Protein AF-A0A7I4YH45-F1 (afdb_monomer_lite)

Sequence (94 aa):
MFMRIGSVPDAPFTLNGTNISDCFSYVYLGREVNMVNDLALKLVRRESAAWGASENIEGVMKKTEIIRLRAHLFDTAAFTALLRLKDLDSSKAV

pLDDT: mean 75.09, std 13.4, range [48.38, 94.19]

Radius of gyration: 33.42 Å; chains: 1; bounding box: 59×22×98 Å

Secondary structure (DSSP, 8-state):
--EE-----SSPEEETTEEE---SEEEETTEEEEHHHHHHHHHHHHHHHHHHHHHHHHHHHHHHHHHHHHHHHHHHHHHHHHHHHHHHHHHT--

Structure (mmCIF, N/CA/C/O backbone):
data_AF-A0A7I4YH45-F1
#
_entry.id   AF-A0A7I4YH45-F1
#
loop_
_atom_site.group_PDB
_atom_site.id
_atom_site.type_symbol
_atom_site.label_atom_id
_atom_site.label_alt_id
_atom_site.label_comp_id
_atom_site.label_asym_id
_atom_site.label_entity_id
_atom_site.label_seq_id
_atom_site.pdbx_PDB_ins_code
_atom_site.Cartn_x
_atom_site.Cartn_y
_atom_site.Cartn_z
_atom_site.occupancy
_atom_site.B_iso_or_equiv
_atom_site.auth_seq_id
_atom_site.auth_comp_id
_atom_site.auth_asym_id
_atom_site.auth_atom_id
_atom_site.pdbx_PDB_model_num
ATOM 1 N N . MET A 1 1 ? 11.793 -0.991 -38.880 1.00 54.00 1 MET A N 1
ATOM 2 C CA . MET A 1 1 ? 13.154 -0.415 -38.853 1.00 54.00 1 MET A CA 1
ATOM 3 C C . MET A 1 1 ? 13.345 0.209 -37.478 1.00 54.00 1 MET A C 1
ATOM 5 O O . MET A 1 1 ? 12.549 1.067 -37.127 1.00 54.00 1 MET A O 1
ATOM 9 N N . PHE A 1 2 ? 14.278 -0.294 -36.666 1.00 53.12 2 PHE A N 1
ATOM 10 C CA . PHE A 1 2 ? 14.554 0.233 -35.322 1.00 53.12 2 PHE A CA 1
ATOM 11 C C . PHE A 1 2 ? 15.726 1.209 -35.418 1.00 53.12 2 PHE A C 1
ATOM 13 O O . PHE A 1 2 ? 16.788 0.831 -35.909 1.00 53.12 2 PHE A O 1
ATOM 20 N N . MET A 1 3 ? 15.530 2.452 -34.985 1.00 54.66 3 MET A N 1
ATOM 21 C CA . MET A 1 3 ? 16.569 3.481 -35.008 1.00 54.66 3 MET A CA 1
ATOM 22 C C . MET A 1 3 ? 17.129 3.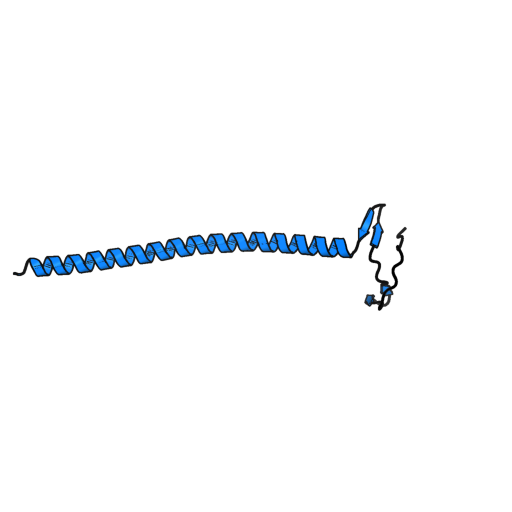629 -33.594 1.00 54.66 3 MET A C 1
ATOM 24 O O . MET A 1 3 ? 16.391 3.972 -32.671 1.00 54.66 3 MET A O 1
ATOM 28 N N . ARG A 1 4 ? 18.411 3.287 -33.423 1.00 59.00 4 ARG A N 1
ATOM 29 C CA . ARG A 1 4 ? 19.147 3.479 -32.168 1.00 59.00 4 ARG A CA 1
ATOM 30 C C . ARG A 1 4 ? 19.675 4.907 -32.145 1.00 59.00 4 ARG A C 1
ATOM 32 O O . ARG A 1 4 ? 20.449 5.278 -33.025 1.00 59.00 4 ARG A O 1
ATOM 39 N N . ILE A 1 5 ? 19.250 5.695 -31.164 1.00 62.97 5 ILE A N 1
ATOM 40 C CA . ILE A 1 5 ? 19.818 7.020 -30.916 1.00 62.97 5 ILE A CA 1
ATOM 41 C C . ILE A 1 5 ? 21.019 6.792 -29.993 1.00 62.97 5 ILE A C 1
ATOM 43 O O . ILE A 1 5 ? 20.876 6.248 -28.900 1.00 62.97 5 ILE A O 1
ATOM 47 N N . GLY A 1 6 ? 22.218 7.069 -30.505 1.00 57.78 6 GLY A N 1
ATOM 48 C CA . GLY A 1 6 ? 23.473 6.660 -29.878 1.00 57.78 6 GLY A CA 1
ATOM 49 C C . GLY A 1 6 ? 23.724 7.347 -28.537 1.00 57.78 6 GLY A C 1
ATOM 50 O O . GLY A 1 6 ? 23.760 8.570 -28.461 1.00 57.78 6 GLY A O 1
ATOM 51 N N . SER A 1 7 ? 23.964 6.537 -27.509 1.00 63.44 7 SER A N 1
ATOM 52 C CA . SER A 1 7 ? 24.642 6.913 -26.269 1.00 63.44 7 SER A CA 1
ATOM 53 C C . SER A 1 7 ? 25.667 5.819 -25.956 1.00 63.44 7 SER A C 1
ATOM 55 O O . SER A 1 7 ? 25.422 4.643 -26.238 1.00 63.44 7 SER A O 1
ATOM 57 N N . VAL A 1 8 ? 26.842 6.215 -25.469 1.00 52.91 8 VAL A N 1
ATOM 58 C CA . VAL A 1 8 ? 27.983 5.321 -25.223 1.00 52.91 8 VAL A CA 1
ATOM 59 C C . VAL A 1 8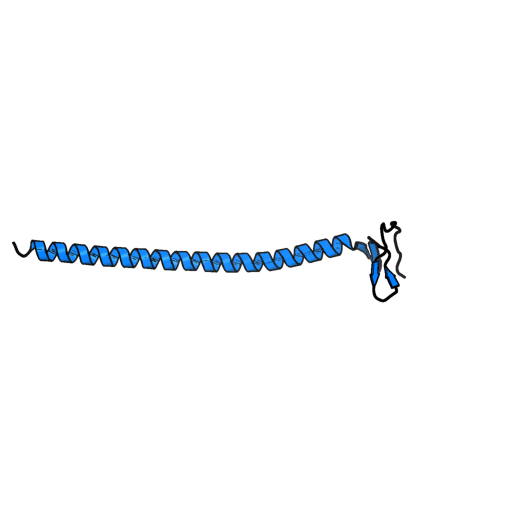 ? 27.725 4.521 -23.936 1.00 52.91 8 VAL A C 1
ATOM 61 O O . VAL A 1 8 ? 27.549 5.146 -22.891 1.00 52.91 8 VAL A O 1
ATOM 64 N N . PRO A 1 9 ? 27.686 3.172 -23.971 1.00 55.62 9 PRO A N 1
ATOM 65 C CA . PRO A 1 9 ? 27.532 2.358 -22.765 1.00 55.62 9 PRO A CA 1
ATOM 66 C C . PRO A 1 9 ? 28.850 2.318 -21.987 1.00 55.62 9 PRO A C 1
ATOM 68 O O . PRO A 1 9 ? 29.884 1.990 -22.568 1.00 55.62 9 PRO A O 1
ATOM 71 N N . ASP A 1 10 ? 28.806 2.583 -20.681 1.00 59.81 10 ASP A N 1
ATOM 72 C CA . ASP A 1 10 ? 29.977 2.482 -19.790 1.00 59.81 10 ASP A CA 1
ATOM 73 C C . ASP A 1 10 ? 30.380 1.006 -19.548 1.00 59.81 10 ASP A C 1
ATOM 75 O O . ASP A 1 10 ? 31.531 0.698 -19.249 1.00 59.81 10 ASP A O 1
ATOM 79 N N . ALA A 1 11 ? 29.447 0.064 -19.760 1.00 60.56 11 ALA A N 1
ATOM 80 C CA . ALA A 1 11 ? 29.710 -1.371 -19.872 1.00 60.56 11 ALA A CA 1
ATOM 81 C C . ALA A 1 11 ? 28.533 -2.093 -20.573 1.00 60.56 11 ALA A C 1
ATOM 83 O O . ALA A 1 11 ? 27.398 -1.975 -20.119 1.00 60.56 11 ALA A O 1
ATOM 84 N N . PRO A 1 12 ? 28.745 -2.867 -21.654 1.00 61.03 12 PRO A N 1
ATOM 85 C CA . PRO A 1 12 ? 27.666 -3.609 -22.304 1.00 61.03 12 PRO A CA 1
ATOM 86 C C . PRO A 1 12 ? 27.230 -4.823 -21.468 1.00 61.03 12 PRO A C 1
ATOM 88 O O . PRO A 1 12 ? 28.050 -5.650 -21.068 1.00 61.03 12 PRO A O 1
ATOM 91 N N . PHE A 1 13 ? 25.922 -4.978 -21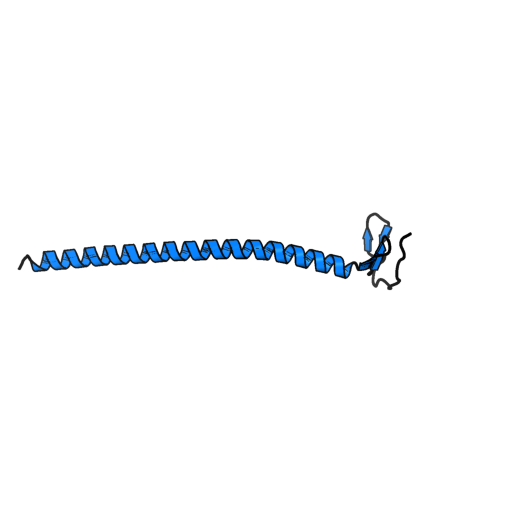.264 1.00 55.00 13 PHE A N 1
ATOM 92 C CA . PHE A 1 13 ? 25.327 -6.179 -20.680 1.00 55.00 13 PHE A CA 1
ATOM 93 C C . PHE A 1 13 ? 24.975 -7.180 -21.793 1.00 55.00 13 PHE A C 1
ATOM 95 O O . PHE A 1 13 ? 24.468 -6.823 -22.860 1.00 55.00 13 PHE A O 1
ATOM 102 N N . THR A 1 14 ? 25.264 -8.463 -21.573 1.00 53.09 14 THR A N 1
ATOM 103 C CA . THR A 1 14 ? 24.960 -9.532 -22.534 1.00 53.09 14 THR A CA 1
ATOM 104 C C . THR A 1 14 ? 23.702 -10.278 -22.105 1.00 53.09 14 THR A C 1
ATOM 106 O O . THR A 1 14 ? 23.629 -10.827 -21.010 1.00 53.09 14 THR A O 1
ATOM 109 N N . LEU A 1 15 ? 22.702 -10.331 -22.987 1.00 48.66 15 LEU A N 1
ATOM 110 C CA . LEU A 1 15 ? 21.554 -11.225 -22.842 1.00 48.66 15 LEU A CA 1
ATOM 111 C C . LEU A 1 15 ? 21.616 -12.233 -23.986 1.00 48.66 15 LEU A C 1
ATOM 113 O O . LEU A 1 15 ? 21.633 -11.859 -25.159 1.00 48.66 15 LEU A O 1
ATOM 117 N N . ASN A 1 16 ? 21.675 -13.518 -23.642 1.00 64.38 16 ASN A N 1
ATOM 118 C CA . ASN A 1 16 ? 21.666 -14.625 -24.600 1.00 64.38 16 ASN A CA 1
ATOM 119 C C . ASN A 1 16 ? 22.762 -14.542 -25.691 1.00 64.38 16 ASN A C 1
ATOM 121 O O . ASN A 1 16 ? 22.507 -14.802 -26.865 1.00 64.38 16 ASN A O 1
ATOM 125 N N . GLY A 1 17 ? 23.974 -14.110 -25.322 1.00 56.66 17 GLY A N 1
ATOM 126 C CA . GLY A 1 17 ? 25.118 -14.003 -26.241 1.00 56.66 17 GLY A CA 1
ATOM 127 C C . GLY A 1 17 ? 25.068 -12.828 -27.226 1.00 56.66 17 GLY A C 1
ATOM 128 O O . GLY A 1 17 ? 25.987 -12.669 -28.025 1.00 56.66 17 GLY A O 1
ATOM 129 N N . THR A 1 18 ? 24.037 -11.978 -27.164 1.00 51.44 18 THR A N 1
ATOM 130 C CA . THR A 1 18 ? 23.941 -10.761 -27.984 1.00 51.44 18 THR A CA 1
ATOM 131 C C . THR A 1 18 ? 24.318 -9.550 -27.125 1.00 51.44 18 THR A C 1
ATOM 133 O O . THR A 1 18 ? 23.757 -9.367 -26.044 1.00 51.44 18 THR A O 1
ATOM 136 N N . ASN A 1 19 ? 25.269 -8.722 -27.581 1.00 55.06 19 ASN A N 1
ATOM 137 C CA . ASN A 1 19 ? 25.638 -7.472 -26.902 1.00 55.06 19 ASN A CA 1
ATOM 138 C C . ASN A 1 19 ? 24.438 -6.513 -26.923 1.00 55.06 19 ASN A C 1
ATOM 140 O O . ASN A 1 19 ? 24.124 -5.935 -27.972 1.00 55.06 19 ASN A O 1
ATOM 144 N N . ILE A 1 20 ? 23.751 -6.342 -25.791 1.00 55.00 20 ILE A N 1
ATOM 145 C CA . ILE A 1 20 ? 22.737 -5.301 -25.667 1.00 55.00 20 ILE A CA 1
ATOM 146 C C . ILE A 1 20 ? 23.487 -4.022 -25.303 1.00 55.00 20 ILE A C 1
ATOM 148 O O . ILE A 1 20 ? 23.972 -3.843 -24.194 1.00 55.00 20 ILE A O 1
ATOM 152 N N . SER A 1 21 ? 23.648 -3.148 -26.293 1.00 59.25 21 SER A N 1
ATOM 153 C CA . SER A 1 21 ? 24.080 -1.774 -26.045 1.00 59.25 21 SER A CA 1
ATOM 154 C C . SER A 1 21 ? 22.972 -1.073 -25.257 1.00 59.25 21 SER A C 1
ATOM 156 O O . SER A 1 21 ? 21.806 -1.177 -25.647 1.00 59.25 21 SER A O 1
ATOM 158 N N . ASP A 1 22 ? 23.335 -0.375 -24.174 1.00 57.47 22 ASP A N 1
ATOM 159 C CA . ASP A 1 22 ? 22.454 0.530 -23.425 1.00 57.47 22 ASP A CA 1
ATOM 160 C C . ASP A 1 22 ? 21.851 1.576 -24.375 1.00 57.47 22 ASP A C 1
ATOM 162 O O . ASP A 1 22 ? 22.416 2.638 -24.628 1.00 57.47 22 ASP A O 1
ATOM 166 N N . CYS A 1 23 ? 20.700 1.262 -24.966 1.00 63.62 23 CYS A N 1
ATOM 167 C CA . CYS A 1 23 ? 19.896 2.220 -25.707 1.00 63.62 23 CYS A CA 1
ATOM 168 C C . CYS A 1 23 ? 18.882 2.810 -24.736 1.00 63.62 23 CYS A C 1
ATOM 170 O O . CYS A 1 23 ? 17.885 2.172 -24.398 1.00 63.62 23 CYS A O 1
ATOM 172 N N . PHE A 1 24 ? 19.134 4.044 -24.307 1.00 63.69 24 PHE A N 1
ATOM 173 C CA . PHE A 1 24 ? 18.196 4.793 -23.477 1.00 63.69 24 PHE A CA 1
ATOM 174 C C . PHE A 1 24 ? 16.881 5.069 -24.211 1.00 63.69 24 PHE A C 1
ATOM 176 O O . PHE A 1 24 ? 15.836 5.106 -23.571 1.00 63.69 24 PHE A O 1
ATOM 183 N N . SER A 1 25 ? 16.884 5.175 -25.542 1.00 69.38 25 SER A N 1
ATOM 184 C CA . SER A 1 25 ? 15.657 5.291 -26.325 1.00 69.38 25 SER A CA 1
ATOM 185 C C . SER A 1 25 ? 15.701 4.517 -27.643 1.00 69.38 25 SER A C 1
ATOM 187 O O . SER A 1 25 ? 16.755 4.314 -28.251 1.00 69.38 25 SER A O 1
ATOM 189 N N . TYR A 1 26 ? 14.532 4.048 -28.079 1.00 72.06 26 TYR A N 1
ATOM 190 C CA . TYR A 1 26 ? 14.323 3.471 -29.405 1.00 72.06 26 TYR A CA 1
ATOM 191 C C . TYR A 1 26 ? 13.007 3.971 -29.996 1.00 72.06 26 TYR A C 1
ATOM 193 O O . TYR A 1 26 ? 12.021 4.153 -29.286 1.00 72.06 26 TYR A O 1
ATOM 201 N N . VAL A 1 27 ? 12.965 4.174 -31.312 1.00 72.62 27 VAL A N 1
ATOM 202 C CA . VAL A 1 27 ? 11.728 4.552 -32.010 1.00 72.62 27 VAL A CA 1
ATOM 203 C C . VAL A 1 27 ? 11.033 3.293 -32.528 1.00 72.62 27 VAL A C 1
ATOM 205 O O . VAL A 1 27 ? 11.567 2.591 -33.390 1.00 72.62 27 VAL A O 1
ATOM 208 N N . TYR A 1 28 ? 9.837 3.005 -32.010 1.00 73.94 28 TYR A N 1
ATOM 209 C CA . TYR A 1 28 ? 8.967 1.919 -32.465 1.00 73.94 28 TYR A CA 1
ATOM 210 C C . TYR A 1 28 ? 7.661 2.496 -33.015 1.00 73.94 28 TYR A C 1
ATOM 212 O O . TYR A 1 28 ? 6.982 3.261 -32.335 1.00 73.94 28 TYR A O 1
ATOM 220 N N . LEU A 1 29 ? 7.317 2.152 -34.263 1.00 80.44 29 LEU A N 1
ATOM 221 C CA . LEU A 1 29 ? 6.106 2.634 -34.953 1.00 80.44 29 LEU A CA 1
ATOM 222 C C . LEU A 1 29 ? 5.951 4.173 -34.956 1.00 80.44 29 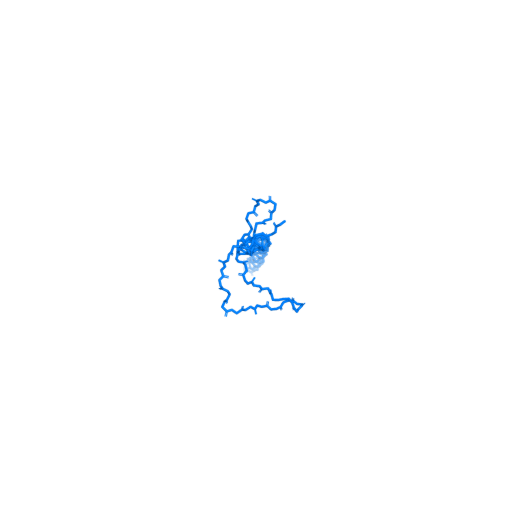LEU A C 1
ATOM 224 O O . LEU A 1 29 ? 4.842 4.691 -34.897 1.00 80.44 29 LEU A O 1
ATOM 228 N N . GLY A 1 30 ? 7.064 4.913 -34.995 1.00 80.56 30 GLY A N 1
ATOM 229 C CA . GLY A 1 30 ? 7.059 6.382 -34.966 1.00 80.56 30 GLY A CA 1
ATOM 230 C C . GLY A 1 30 ? 6.909 7.004 -33.573 1.00 80.56 30 GLY A C 1
ATOM 231 O O . GLY A 1 30 ? 6.891 8.225 -33.462 1.00 80.56 30 GLY A O 1
ATOM 232 N N . ARG A 1 31 ? 6.844 6.197 -32.505 1.00 75.44 31 ARG A N 1
ATOM 233 C CA . ARG A 1 31 ? 6.902 6.670 -31.117 1.00 75.44 31 ARG A CA 1
ATOM 234 C C . ARG A 1 31 ? 8.270 6.358 -30.521 1.00 75.44 31 ARG A C 1
ATOM 236 O O . ARG A 1 31 ? 8.710 5.210 -30.532 1.00 75.44 31 ARG A O 1
ATOM 243 N N . GLU A 1 32 ? 8.926 7.374 -29.976 1.00 76.00 32 GLU A N 1
ATOM 244 C CA . GLU A 1 32 ? 10.120 7.181 -29.159 1.00 76.00 32 GLU A CA 1
ATOM 245 C C . GLU A 1 32 ? 9.728 6.575 -27.806 1.00 76.00 32 GLU A C 1
ATOM 247 O O . GLU A 1 32 ? 8.881 7.101 -27.081 1.00 76.00 32 GLU A O 1
ATOM 252 N N . VAL A 1 33 ? 10.329 5.435 -27.485 1.00 70.06 33 VAL A N 1
ATOM 253 C CA . VAL A 1 33 ? 10.186 4.740 -26.211 1.00 70.06 33 VAL A CA 1
ATOM 254 C C . VAL A 1 33 ? 11.515 4.867 -25.483 1.00 70.06 33 VAL A C 1
ATOM 256 O O . VAL A 1 33 ? 12.509 4.258 -25.873 1.00 70.06 33 VAL A O 1
ATOM 259 N N . ASN A 1 34 ? 11.529 5.682 -24.429 1.00 77.38 34 ASN A N 1
ATOM 260 C CA . ASN A 1 34 ? 12.661 5.782 -23.517 1.00 77.38 34 ASN A CA 1
ATOM 261 C C . ASN A 1 34 ? 12.560 4.663 -22.468 1.00 77.38 34 ASN A C 1
ATOM 263 O O . ASN A 1 34 ? 11.559 4.565 -21.752 1.00 77.38 34 ASN A O 1
ATOM 267 N N . MET A 1 35 ? 13.594 3.827 -22.380 1.00 70.94 35 MET A N 1
ATOM 268 C CA . MET A 1 35 ? 13.659 2.681 -21.471 1.00 70.94 35 MET A CA 1
ATOM 269 C C . MET A 1 35 ? 13.583 3.110 -19.997 1.00 70.94 35 MET A C 1
ATOM 271 O O . MET A 1 35 ? 12.952 2.432 -19.186 1.00 70.94 35 MET A O 1
ATOM 275 N N . VAL A 1 36 ? 14.137 4.280 -19.662 1.00 75.75 36 VAL A N 1
ATOM 276 C CA . VAL A 1 36 ? 14.070 4.863 -18.311 1.00 75.75 36 VAL A CA 1
ATOM 277 C C . VAL A 1 36 ? 12.638 5.266 -17.963 1.00 75.75 36 VAL A C 1
ATOM 279 O O . VAL A 1 36 ? 12.166 4.995 -16.861 1.00 75.75 36 VAL A O 1
ATOM 282 N N . ASN A 1 37 ? 11.914 5.850 -18.921 1.00 75.81 37 ASN A N 1
ATOM 283 C CA . ASN A 1 37 ? 10.523 6.252 -18.717 1.00 75.81 37 ASN A CA 1
ATOM 284 C C . ASN A 1 37 ? 9.584 5.043 -18.600 1.00 75.81 37 ASN A C 1
ATOM 286 O O . ASN A 1 37 ? 8.646 5.089 -17.808 1.00 75.81 37 ASN A O 1
ATOM 290 N N . ASP A 1 38 ? 9.826 3.954 -19.341 1.00 79.56 38 ASP A N 1
ATOM 291 C CA . ASP A 1 38 ? 9.059 2.706 -19.190 1.00 79.56 38 ASP A CA 1
ATOM 292 C C . ASP A 1 38 ? 9.278 2.073 -17.809 1.00 79.56 38 ASP A C 1
ATOM 294 O O . ASP A 1 38 ? 8.319 1.651 -17.158 1.00 79.56 38 ASP A O 1
ATOM 298 N N . LEU A 1 39 ? 10.524 2.066 -17.323 1.00 79.56 39 LEU A N 1
ATOM 299 C CA . LEU A 1 39 ? 10.836 1.580 -15.982 1.00 79.56 39 LEU A CA 1
ATOM 300 C C . LEU A 1 39 ? 10.167 2.443 -14.902 1.00 79.56 39 LEU A C 1
ATOM 302 O O . LEU A 1 39 ? 9.503 1.896 -14.019 1.00 79.56 39 LEU A O 1
ATOM 306 N N . ALA A 1 40 ? 10.274 3.771 -15.003 1.00 80.94 40 ALA A N 1
ATOM 307 C CA . ALA A 1 40 ? 9.613 4.702 -14.090 1.00 80.94 40 ALA A CA 1
ATOM 308 C C . ALA A 1 40 ? 8.087 4.508 -14.096 1.00 80.94 40 ALA A C 1
ATOM 310 O O . ALA A 1 40 ? 7.469 4.383 -13.042 1.00 80.94 40 ALA A O 1
ATOM 311 N N . LEU A 1 41 ? 7.476 4.376 -15.277 1.00 79.94 41 LEU A N 1
ATOM 312 C CA . LEU A 1 41 ? 6.040 4.133 -15.412 1.00 79.94 41 LEU A CA 1
ATOM 313 C C . LEU A 1 41 ? 5.615 2.789 -14.799 1.00 79.94 41 LEU A C 1
ATOM 315 O O . LEU A 1 41 ? 4.569 2.706 -14.151 1.00 79.94 41 LEU A O 1
ATOM 319 N N . LYS A 1 42 ? 6.407 1.726 -14.983 1.00 81.56 42 LYS A N 1
ATOM 320 C CA . LYS A 1 42 ? 6.156 0.413 -14.366 1.00 81.56 42 LYS A CA 1
ATOM 321 C C . LYS A 1 42 ? 6.263 0.465 -12.844 1.00 81.56 42 LYS A C 1
ATOM 323 O O . LYS A 1 42 ? 5.456 -0.183 -12.177 1.00 81.56 42 LYS A O 1
ATOM 328 N N . LEU A 1 43 ? 7.218 1.224 -12.307 1.00 83.06 43 LEU A N 1
ATOM 329 C CA . LEU A 1 43 ? 7.354 1.442 -10.867 1.00 83.06 43 LEU A CA 1
ATOM 330 C C . LEU A 1 43 ? 6.145 2.193 -10.308 1.00 83.06 43 LEU A C 1
ATOM 332 O O . LEU A 1 43 ? 5.499 1.667 -9.409 1.00 83.06 43 LEU A O 1
ATOM 336 N N . VAL A 1 44 ? 5.756 3.317 -10.918 1.00 84.88 44 VAL A N 1
ATOM 337 C CA . VAL A 1 44 ? 4.576 4.102 -10.503 1.00 84.88 44 VAL A CA 1
ATOM 338 C C . VAL A 1 44 ? 3.305 3.247 -10.507 1.00 84.88 44 VAL A C 1
ATOM 340 O O . VAL A 1 44 ? 2.521 3.286 -9.561 1.00 84.88 44 VAL A O 1
ATOM 343 N N . ARG A 1 45 ? 3.106 2.405 -11.532 1.00 86.50 45 ARG A N 1
ATOM 344 C CA . ARG A 1 45 ? 1.951 1.488 -11.590 1.00 86.50 45 ARG A CA 1
ATOM 345 C C . ARG A 1 45 ? 1.945 0.465 -10.453 1.00 86.50 45 ARG A C 1
ATOM 347 O O . ARG A 1 45 ? 0.881 0.159 -9.922 1.00 86.50 45 ARG A O 1
ATOM 354 N N . ARG A 1 46 ? 3.111 -0.082 -10.095 1.00 83.38 46 ARG A N 1
ATOM 355 C CA . ARG A 1 46 ? 3.240 -1.035 -8.981 1.00 83.38 46 ARG A CA 1
ATOM 356 C C . ARG A 1 46 ? 3.047 -0.350 -7.633 1.00 83.38 46 ARG A C 1
ATOM 358 O O . ARG A 1 46 ? 2.371 -0.908 -6.778 1.00 83.38 46 ARG A O 1
ATOM 365 N N . GLU A 1 47 ? 3.590 0.851 -7.475 1.00 87.69 47 GLU A N 1
ATOM 366 C CA . GLU A 1 47 ? 3.428 1.677 -6.280 1.00 87.69 47 GLU A CA 1
ATOM 367 C C . GLU A 1 47 ? 1.957 2.037 -6.054 1.00 87.69 47 GLU A C 1
ATOM 369 O O . GLU A 1 47 ? 1.438 1.817 -4.967 1.00 87.69 47 GLU A O 1
ATOM 374 N N . SER A 1 48 ? 1.239 2.466 -7.099 1.00 84.31 48 SER A N 1
ATOM 375 C CA . SER A 1 48 ? -0.198 2.763 -7.002 1.00 84.31 48 SER A CA 1
ATOM 376 C C . SER A 1 48 ? -1.039 1.528 -6.654 1.00 84.31 48 SER A C 1
ATOM 378 O O . SER A 1 48 ? -1.983 1.623 -5.872 1.00 84.31 48 SER A O 1
ATOM 380 N N . ALA A 1 49 ? -0.697 0.354 -7.196 1.00 81.44 49 ALA A N 1
ATOM 381 C CA . ALA A 1 49 ? -1.381 -0.893 -6.849 1.00 81.44 49 ALA A CA 1
ATOM 382 C C . ALA A 1 49 ? -1.123 -1.308 -5.388 1.00 81.44 49 ALA A C 1
ATOM 384 O O . ALA A 1 49 ? -2.042 -1.760 -4.704 1.00 81.44 49 ALA A O 1
ATOM 385 N N . ALA A 1 50 ? 0.109 -1.127 -4.901 1.00 85.75 50 ALA A N 1
ATOM 386 C CA . ALA A 1 50 ? 0.456 -1.371 -3.504 1.00 85.75 50 ALA A CA 1
ATOM 387 C C . ALA A 1 50 ? -0.242 -0.375 -2.562 1.00 85.75 50 ALA A C 1
ATOM 389 O O . ALA A 1 50 ? -0.784 -0.790 -1.539 1.00 85.75 50 ALA A O 1
ATOM 390 N N . TRP A 1 51 ? -0.303 0.906 -2.942 1.00 86.44 51 TRP A N 1
ATOM 391 C CA . TRP A 1 51 ? -0.966 1.961 -2.174 1.00 86.44 51 TRP A CA 1
ATOM 392 C C . TRP A 1 51 ? -2.464 1.690 -1.977 1.00 86.44 51 TRP A C 1
ATOM 394 O O . TRP A 1 51 ? -2.974 1.743 -0.855 1.00 86.44 51 TRP A O 1
ATOM 404 N N . GLY A 1 52 ? -3.168 1.299 -3.046 1.00 82.31 52 GLY A N 1
ATOM 405 C CA . GLY A 1 52 ? -4.584 0.929 -2.952 1.00 82.31 52 GLY A CA 1
ATOM 406 C C . GLY A 1 52 ? -4.835 -0.275 -2.032 1.00 82.31 52 GLY A C 1
ATOM 407 O O . GLY A 1 52 ? -5.847 -0.329 -1.334 1.00 82.31 52 GLY A O 1
ATOM 408 N N . ALA A 1 53 ? -3.899 -1.229 -1.970 1.00 77.88 53 ALA A N 1
ATOM 409 C CA . ALA A 1 53 ? -3.985 -2.353 -1.039 1.00 77.88 53 ALA A CA 1
ATOM 410 C C . ALA A 1 53 ? -3.726 -1.931 0.421 1.00 77.88 53 ALA A C 1
ATOM 412 O O . ALA A 1 53 ? -4.387 -2.449 1.324 1.00 77.88 53 ALA A O 1
ATOM 413 N N . SER A 1 54 ? -2.811 -0.984 0.667 1.00 71.31 54 SER A N 1
ATOM 414 C CA . SER A 1 54 ? -2.530 -0.488 2.022 1.00 71.31 54 SER A CA 1
ATOM 415 C C . SER A 1 54 ? -3.679 0.321 2.622 1.00 71.31 54 SER A C 1
ATOM 417 O O . SER A 1 54 ? -3.983 0.132 3.799 1.00 71.31 54 SER A O 1
ATOM 419 N N . GLU A 1 55 ? -4.377 1.144 1.832 1.00 83.88 55 GLU A N 1
ATOM 420 C CA . GLU A 1 55 ? -5.546 1.897 2.322 1.00 83.88 55 GLU A CA 1
ATOM 421 C C . GLU A 1 55 ? -6.676 0.963 2.784 1.00 83.88 55 GLU A C 1
ATOM 423 O O . GLU A 1 55 ? -7.329 1.209 3.802 1.00 83.88 55 GLU A O 1
ATOM 428 N N . ASN A 1 56 ? -6.870 -0.162 2.086 1.00 80.19 56 ASN A N 1
ATOM 429 C CA . ASN A 1 56 ? -7.841 -1.179 2.489 1.00 80.19 56 ASN A CA 1
ATOM 430 C C . ASN A 1 56 ? -7.480 -1.809 3.851 1.00 80.19 56 ASN A C 1
ATOM 432 O O . ASN A 1 56 ? -8.344 -1.976 4.714 1.00 80.19 56 ASN A O 1
ATOM 436 N N . ILE A 1 57 ? -6.198 -2.116 4.079 1.00 80.38 57 ILE A N 1
ATOM 437 C CA . ILE A 1 57 ? -5.714 -2.677 5.353 1.00 80.38 57 ILE A CA 1
ATOM 438 C C . ILE A 1 57 ? -5.889 -1.668 6.497 1.00 80.38 57 ILE A C 1
ATOM 440 O O . ILE A 1 57 ? -6.372 -2.035 7.572 1.00 80.38 57 ILE A O 1
ATOM 444 N N . GLU A 1 58 ? -5.556 -0.396 6.269 1.00 85.38 58 GLU A N 1
ATOM 445 C CA . GLU A 1 58 ? -5.731 0.665 7.266 1.00 85.38 58 GLU A CA 1
ATOM 446 C C . GLU A 1 58 ? -7.209 0.834 7.662 1.00 85.38 58 GLU A C 1
ATOM 448 O O . GLU A 1 58 ? -7.533 0.943 8.850 1.00 85.38 58 GLU A O 1
ATOM 453 N N . GLY A 1 59 ? -8.126 0.783 6.690 1.00 84.50 59 GLY A N 1
ATOM 454 C CA . GLY A 1 59 ? -9.568 0.822 6.947 1.00 84.50 59 GLY A CA 1
ATOM 455 C C . GLY A 1 59 ? -10.057 -0.335 7.830 1.00 84.50 59 GLY A C 1
ATOM 456 O O . GLY A 1 59 ? -10.838 -0.125 8.765 1.00 84.50 59 GLY A O 1
ATOM 457 N N . VAL A 1 60 ? -9.560 -1.555 7.587 1.00 84.88 60 VAL A N 1
ATOM 458 C CA . VAL A 1 60 ? -9.873 -2.740 8.409 1.00 84.88 60 VAL A CA 1
ATOM 459 C C . VAL A 1 60 ? -9.323 -2.599 9.834 1.00 84.88 60 VAL A C 1
ATOM 461 O O . VAL A 1 60 ? -10.014 -2.938 10.803 1.00 84.88 60 VAL A O 1
ATOM 464 N N . MET A 1 61 ? -8.112 -2.059 9.987 1.00 81.12 61 MET A N 1
ATOM 465 C CA . MET A 1 61 ? -7.486 -1.840 11.293 1.00 81.12 61 MET A CA 1
ATOM 466 C C . MET A 1 61 ? -8.275 -0.832 12.141 1.00 81.12 61 MET A C 1
ATOM 468 O O . MET A 1 61 ? -8.636 -1.150 13.275 1.00 81.12 61 MET A O 1
ATOM 472 N N . LYS A 1 62 ? -8.657 0.318 11.567 1.00 88.12 62 LYS A N 1
ATOM 473 C CA . LYS A 1 62 ? -9.488 1.332 12.249 1.00 88.12 62 LYS A CA 1
ATOM 474 C C . LYS A 1 62 ? -10.814 0.755 12.748 1.00 88.12 62 LYS A C 1
ATOM 476 O O . LYS A 1 62 ? -11.221 0.996 13.884 1.00 88.12 62 LYS A O 1
ATOM 481 N N . LYS A 1 63 ? -11.483 -0.065 11.929 1.00 87.62 63 LYS A N 1
ATOM 482 C CA . LYS A 1 63 ? -12.719 -0.757 12.332 1.00 87.62 63 LYS A CA 1
ATOM 483 C C . LYS A 1 63 ? -12.484 -1.704 13.514 1.00 87.62 63 LYS A C 1
ATOM 485 O O . LYS A 1 63 ? -13.318 -1.779 14.416 1.00 87.62 63 LYS A O 1
ATOM 490 N N . THR A 1 64 ? -11.356 -2.409 13.515 1.00 87.50 64 THR A N 1
ATOM 491 C CA . THR A 1 64 ? -10.982 -3.338 14.590 1.00 87.50 64 THR A CA 1
ATOM 492 C C . THR A 1 64 ? -10.709 -2.597 15.899 1.00 87.50 64 THR A C 1
ATOM 494 O O . THR A 1 64 ? -11.198 -3.016 16.949 1.00 87.50 64 THR A O 1
ATOM 497 N N . GLU A 1 65 ? -10.006 -1.463 15.848 1.00 90.44 65 GLU A N 1
ATOM 498 C CA . GLU A 1 65 ? -9.763 -0.619 17.026 1.00 90.44 65 GLU A CA 1
ATOM 499 C C . GLU A 1 65 ? -11.063 -0.087 17.638 1.00 90.44 65 GLU A C 1
ATOM 501 O O . GLU A 1 65 ? -11.227 -0.140 18.857 1.00 90.44 65 GLU A O 1
ATOM 506 N N . ILE A 1 66 ? -12.033 0.332 16.815 1.00 88.88 66 ILE A N 1
ATOM 507 C CA . ILE A 1 66 ? -13.357 0.769 17.292 1.00 88.88 66 ILE A CA 1
ATOM 508 C C . ILE A 1 66 ? -14.095 -0.369 18.014 1.00 88.88 66 ILE A C 1
ATOM 510 O O . ILE A 1 66 ? -14.666 -0.152 19.086 1.00 88.88 66 ILE A O 1
ATOM 514 N N . ILE A 1 67 ? -1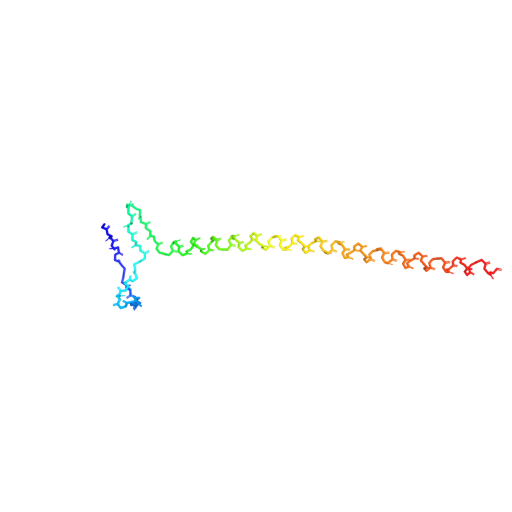4.080 -1.589 17.461 1.00 89.06 67 ILE A N 1
ATOM 515 C CA . ILE A 1 67 ? -14.703 -2.761 18.103 1.00 89.06 67 ILE A CA 1
ATOM 516 C C . ILE A 1 67 ? -14.029 -3.053 19.448 1.00 89.06 67 ILE A C 1
ATOM 518 O O . ILE A 1 67 ? -14.715 -3.283 20.445 1.00 89.06 67 ILE A O 1
ATOM 522 N N . ARG A 1 68 ? -12.694 -2.993 19.493 1.00 91.88 68 ARG A N 1
ATOM 523 C CA . ARG A 1 68 ? -11.915 -3.262 20.706 1.00 91.88 68 ARG A CA 1
ATOM 524 C C . ARG A 1 68 ? -12.176 -2.222 21.796 1.00 91.88 68 ARG A C 1
ATOM 526 O O . ARG A 1 68 ? -12.429 -2.589 22.940 1.00 91.88 68 ARG A O 1
ATOM 533 N N . LEU A 1 69 ? -12.194 -0.938 21.439 1.00 91.94 69 LEU A N 1
ATOM 534 C CA . LEU A 1 69 ? -12.561 0.149 22.353 1.00 91.94 69 LEU A CA 1
ATOM 535 C C . LEU A 1 69 ? -13.979 -0.031 22.905 1.00 91.94 69 LEU A C 1
ATOM 537 O O . LEU A 1 69 ? -14.197 0.135 24.104 1.00 91.94 69 LEU A O 1
ATOM 541 N N . ARG A 1 70 ? -14.937 -0.417 22.052 1.00 88.19 70 ARG A N 1
ATOM 542 C CA . ARG A 1 70 ? -16.323 -0.655 22.474 1.00 88.19 70 ARG A CA 1
ATOM 543 C C . ARG A 1 70 ? -16.438 -1.816 23.463 1.00 88.19 70 ARG A C 1
ATOM 545 O O . ARG A 1 70 ? -17.188 -1.691 24.426 1.00 88.19 70 ARG A O 1
ATOM 552 N N . ALA A 1 71 ? -15.699 -2.906 23.249 1.00 92.19 71 ALA A N 1
ATOM 553 C CA . ALA A 1 71 ? -15.651 -4.029 24.184 1.00 92.19 71 ALA A CA 1
ATOM 554 C C . ALA A 1 71 ? -15.083 -3.597 25.545 1.00 92.19 71 ALA A C 1
ATOM 556 O O . ALA A 1 71 ? -15.733 -3.796 26.565 1.00 92.19 71 ALA A O 1
ATOM 557 N N . HIS A 1 72 ? -13.948 -2.889 25.556 1.00 94.19 72 HIS A N 1
ATOM 558 C CA . HIS A 1 72 ? -13.357 -2.382 26.798 1.00 94.19 72 HIS A CA 1
ATOM 559 C C . HIS A 1 72 ? -14.287 -1.432 27.562 1.00 94.19 72 HIS A C 1
ATOM 561 O O . HIS A 1 72 ? -14.373 -1.506 28.789 1.00 94.19 72 HIS A O 1
ATOM 567 N N . LEU A 1 73 ? -15.002 -0.552 26.854 1.00 90.94 73 LEU A N 1
ATOM 568 C CA . LEU A 1 73 ? -15.977 0.345 27.472 1.00 90.94 73 LEU A CA 1
ATOM 569 C C . LEU A 1 73 ? -17.140 -0.439 28.093 1.00 90.94 73 LEU A C 1
ATOM 571 O O . LEU A 1 73 ? -17.567 -0.125 29.203 1.00 90.94 73 LEU A O 1
ATOM 575 N N . PHE A 1 74 ? -17.629 -1.463 27.390 1.00 91.19 74 PHE A N 1
ATOM 576 C CA . PHE A 1 74 ? -18.698 -2.328 27.880 1.00 91.19 74 PHE A CA 1
ATOM 577 C C . PHE A 1 74 ? -18.269 -3.111 29.124 1.00 91.19 74 PHE A C 1
ATOM 579 O O . PHE A 1 74 ? -18.972 -3.072 30.130 1.00 91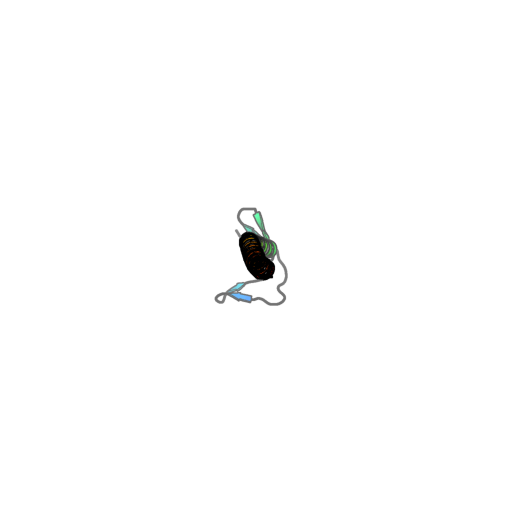.19 74 PHE A O 1
ATOM 586 N N . ASP A 1 75 ? -17.094 -3.741 29.093 1.00 91.06 75 ASP A N 1
ATOM 587 C CA . ASP A 1 75 ? -16.550 -4.491 30.227 1.00 91.06 75 ASP A CA 1
ATOM 588 C C . ASP A 1 75 ? -16.360 -3.586 31.446 1.00 91.06 75 ASP A C 1
ATOM 590 O O . ASP A 1 75 ? -16.774 -3.930 32.551 1.00 91.06 75 ASP A O 1
ATOM 594 N N . THR A 1 76 ? -15.816 -2.382 31.242 1.00 93.94 76 THR A N 1
ATOM 595 C CA . THR A 1 76 ? -15.636 -1.390 32.314 1.00 93.94 76 THR A CA 1
ATOM 596 C C . THR A 1 76 ? -16.976 -0.962 32.912 1.00 93.94 76 THR A C 1
ATOM 598 O O . THR A 1 76 ? -17.110 -0.873 34.135 1.00 93.94 76 THR A O 1
ATOM 601 N N . ALA A 1 77 ? -17.987 -0.715 32.074 1.00 92.06 77 ALA A N 1
ATOM 602 C CA . ALA A 1 77 ? -19.325 -0.343 32.526 1.00 92.06 77 ALA A CA 1
ATOM 603 C C . ALA A 1 77 ? -20.011 -1.489 33.287 1.00 92.06 77 ALA A C 1
ATOM 605 O O . ALA A 1 77 ? -20.588 -1.253 34.349 1.00 92.06 77 ALA A O 1
ATOM 606 N N . ALA A 1 78 ? -19.898 -2.726 32.794 1.00 88.94 78 ALA A N 1
ATOM 607 C CA . ALA A 1 78 ? -20.414 -3.916 33.464 1.00 88.94 78 ALA A CA 1
ATOM 608 C C . ALA A 1 78 ? -19.741 -4.116 34.829 1.00 88.94 78 ALA A C 1
ATOM 610 O O . ALA A 1 78 ? -20.421 -4.314 35.835 1.00 88.94 78 ALA A O 1
ATOM 611 N N . PHE A 1 79 ? -18.416 -3.968 34.891 1.00 89.00 79 PHE A N 1
ATOM 612 C CA . PHE A 1 79 ? -17.658 -4.056 36.138 1.00 89.00 79 PHE A CA 1
ATOM 613 C C . PHE A 1 79 ? -18.065 -2.959 37.130 1.00 89.00 79 PHE A C 1
ATOM 615 O O . PHE A 1 79 ? -18.267 -3.225 38.314 1.00 89.00 79 PHE A O 1
ATOM 622 N N . THR A 1 80 ? -18.258 -1.734 36.635 1.00 89.62 80 THR A N 1
ATOM 623 C CA . THR A 1 80 ? -18.717 -0.593 37.439 1.00 89.62 80 THR A CA 1
ATOM 624 C C . THR A 1 80 ? -20.118 -0.835 38.000 1.00 89.62 80 THR A C 1
ATOM 626 O O . THR A 1 80 ? -20.366 -0.556 39.172 1.00 89.62 80 THR A O 1
ATOM 629 N N . ALA A 1 81 ? -21.033 -1.384 37.198 1.00 89.19 81 ALA A N 1
ATOM 630 C CA . ALA A 1 81 ? -22.382 -1.725 37.642 1.00 89.19 81 ALA A CA 1
ATOM 631 C C . ALA A 1 81 ? -22.374 -2.829 38.713 1.00 89.19 81 ALA A C 1
ATOM 633 O O . ALA A 1 81 ? -23.077 -2.711 39.716 1.00 89.19 81 ALA A O 1
ATOM 634 N N . LEU A 1 82 ? -21.545 -3.864 38.542 1.00 87.88 82 LEU A N 1
ATOM 635 C CA . LEU A 1 82 ? -21.388 -4.941 39.526 1.00 87.88 82 LEU A CA 1
ATOM 636 C C . LEU A 1 82 ? -20.815 -4.438 40.855 1.00 87.88 82 LEU A C 1
ATOM 638 O O . LEU A 1 82 ? -21.269 -4.865 41.916 1.00 87.88 82 LEU A O 1
ATOM 642 N N . LEU A 1 83 ? -19.844 -3.523 40.806 1.00 90.50 83 LEU A N 1
ATOM 643 C CA . LEU A 1 83 ? -19.282 -2.901 42.004 1.00 90.50 83 LEU A CA 1
ATOM 644 C C . LEU A 1 83 ? -20.349 -2.081 42.747 1.00 90.50 83 LEU A C 1
ATOM 646 O O . LEU A 1 83 ? -20.564 -2.288 43.937 1.00 90.50 83 LEU A O 1
ATOM 650 N N . ARG A 1 84 ? -21.097 -1.242 42.018 1.00 82.62 84 ARG A N 1
ATOM 651 C CA . ARG A 1 84 ? -22.192 -0.425 42.572 1.00 82.62 84 ARG A CA 1
ATOM 652 C C . ARG A 1 84 ? -23.285 -1.275 43.226 1.00 82.62 84 ARG A C 1
ATOM 654 O O . ARG A 1 84 ? -23.841 -0.866 44.239 1.00 82.62 84 ARG A O 1
ATOM 661 N N . LEU A 1 85 ? -23.602 -2.443 42.660 1.00 85.75 85 LEU A N 1
ATOM 662 C CA . LEU A 1 85 ? -24.611 -3.349 43.217 1.00 85.75 85 LEU A CA 1
ATOM 663 C C . LEU A 1 85 ? -24.173 -3.918 44.578 1.00 85.75 85 LEU A C 1
ATOM 665 O O . LEU A 1 85 ? -24.968 -3.948 45.513 1.00 85.75 85 LEU A O 1
ATOM 669 N N . LYS A 1 86 ? -22.894 -4.301 44.707 1.00 81.69 86 LYS A N 1
ATOM 670 C CA . LYS A 1 86 ? -22.326 -4.794 45.974 1.00 81.69 86 LYS A CA 1
ATOM 671 C C . LYS A 1 86 ? -22.338 -3.737 47.080 1.00 81.69 86 LYS A C 1
ATOM 673 O O . LYS A 1 86 ? -22.584 -4.069 48.241 1.00 81.69 86 LYS A O 1
ATOM 678 N N . ASP A 1 87 ? -22.101 -2.478 46.721 1.00 77.56 87 ASP A N 1
ATOM 679 C CA . ASP A 1 87 ? -22.146 -1.362 47.671 1.00 77.56 87 ASP A CA 1
ATOM 680 C C . ASP A 1 87 ? -23.584 -1.098 48.164 1.00 77.56 87 ASP A C 1
ATOM 682 O O . ASP A 1 87 ? -23.806 -0.817 49.343 1.00 77.56 87 ASP A O 1
ATOM 686 N N . LEU A 1 88 ? -24.579 -1.255 47.284 1.00 72.56 88 LEU A N 1
ATOM 687 C CA . LEU A 1 88 ? -26.006 -1.120 47.607 1.00 72.56 88 LEU A CA 1
ATOM 688 C C . LEU A 1 88 ? -26.542 -2.256 48.493 1.00 72.56 88 LEU A C 1
ATOM 690 O O . LEU A 1 88 ? -27.349 -1.989 49.384 1.00 72.56 88 LEU A O 1
ATOM 694 N N . ASP A 1 89 ? -26.088 -3.495 48.287 1.00 66.06 89 ASP A N 1
ATOM 695 C CA . ASP A 1 89 ? -26.447 -4.626 49.156 1.00 66.06 89 ASP A CA 1
ATOM 696 C C . ASP A 1 89 ? -25.818 -4.494 50.552 1.00 66.06 89 ASP A C 1
ATOM 698 O O . ASP A 1 89 ? -26.466 -4.787 51.556 1.00 66.06 89 ASP A O 1
ATOM 702 N N . SER A 1 90 ? -24.593 -3.963 50.639 1.00 61.97 90 SER A N 1
ATOM 703 C CA . SER A 1 90 ? -23.926 -3.701 51.925 1.00 61.97 90 SER A CA 1
ATOM 704 C C . SER A 1 90 ? -24.580 -2.548 52.703 1.00 61.97 90 SER A C 1
ATOM 706 O O . SER A 1 90 ? -24.607 -2.565 53.930 1.00 61.97 90 SER A O 1
ATOM 708 N N . SER A 1 91 ? -25.164 -1.568 52.003 1.00 58.19 91 SER A N 1
ATOM 709 C CA . SER A 1 91 ? -25.898 -0.436 52.593 1.00 58.19 91 SER A CA 1
ATOM 710 C C . SER A 1 91 ? -27.276 -0.804 53.164 1.00 58.19 91 SER A C 1
ATOM 712 O O . SER A 1 91 ? -27.817 -0.016 53.937 1.00 58.19 91 SER A O 1
ATOM 714 N N . LYS A 1 92 ? -27.871 -1.941 52.779 1.00 58.28 92 LYS A N 1
ATOM 715 C CA . LYS A 1 92 ? -29.178 -2.405 53.292 1.00 58.28 92 LYS A CA 1
ATOM 716 C C . LYS A 1 92 ? -29.069 -3.374 54.475 1.00 58.28 92 LYS A C 1
ATOM 718 O O . LYS A 1 92 ? -30.096 -3.765 55.021 1.00 58.28 92 LYS A O 1
ATOM 723 N N . ALA A 1 93 ? -27.853 -3.781 54.837 1.00 55.75 93 ALA A N 1
ATOM 724 C CA . ALA A 1 93 ? -27.580 -4.726 55.920 1.00 55.75 93 ALA A CA 1
ATOM 725 C C . ALA A 1 93 ? -27.224 -4.051 57.266 1.00 55.75 93 ALA A C 1
ATOM 727 O O . ALA A 1 93 ? -26.831 -4.749 58.201 1.00 55.75 93 ALA A O 1
ATOM 728 N N . VAL A 1 94 ? -27.362 -2.723 57.365 1.00 48.38 94 VAL A N 1
ATOM 729 C CA . VAL A 1 94 ? -27.256 -1.921 58.602 1.00 48.38 94 VAL A CA 1
ATOM 730 C C . VAL A 1 94 ? -28.633 -1.368 58.940 1.00 48.38 94 VAL A C 1
ATOM 732 O O . VAL A 1 94 ? -29.012 -1.444 60.128 1.00 48.38 94 VAL A O 1
#

Organism: Haemonchus contortus (NCBI:txid6289)

Foldseek 3Di:
DKDQDDDADPDFDDDPNDGDGPRQWIADPNDIDGPVVVVVVVVVVVVVVVVVVVVVVVVVVVVVVVVVVVVVVVVVVVVVVVVVVVVVVVVVVD